Protein AF-A0A1P8FJ78-F1 (afdb_monomer)

Secondary structure (DSSP, 8-state):
---------------------------PPP---GGGSPPPSEE-------TTSPPEETTT--TTSGGGTT-EEEEEEEETTS-EEEEEEEEHHHHHHHHTT-HHHHHTTTTPPEEEEEEE--HHHHHHHHHHHHHHH--SS------S---EEPPPP-

Radius of gyration: 29.9 Å; Cα contacts (8 Å, |Δi|>4): 215; chains: 1; bounding box: 67×58×86 Å

Solvent-accessible surface area (backbone atoms only — not comparable to full-atom values): 10097 Å² total; per-residue (Å²): 135,85,81,86,84,90,81,87,77,92,80,87,77,83,89,79,84,85,86,82,89,74,88,75,78,78,76,69,74,80,81,72,64,82,80,76,63,79,78,68,64,61,51,88,65,68,62,51,56,46,96,87,61,43,62,41,48,59,88,70,60,66,58,85,42,75,84,39,68,90,36,33,20,43,37,40,32,28,34,85,84,75,45,41,38,34,66,49,71,43,52,47,34,65,55,58,56,54,50,74,75,32,63,74,65,48,63,75,36,80,88,48,66,41,30,30,37,38,26,78,44,60,77,93,51,45,64,22,35,49,40,34,48,44,72,73,58,55,35,76,40,81,78,77,82,69,88,77,70,55,19,44,58,66,75,76,77,130

pLDDT: mean 82.38, std 21.27, range [33.19, 98.44]

Mean predicted aligned error: 11.68 Å

Sequence (158 aa):
MSKHPTTSNRLGLMLKLAVEEKTREQSQPPVFGFEDLPLPTEVAVEWAMKDDGTWFNLDEVDFAHGYFIGLSGIYMIWNSAGRCVRIGQGAIAERLGAHRSDAEIRGTSLFKPLFATWAPLPKALRDGVEQYLETRFKPITGARGLEGDAIVVNDPRI

Foldseek 3Di:
DDDDDDDYDDDDDDDDDDDDDDDDPPPDPPPPPPVPDDDAQADEWDKDADPVLHFAFLVPDPLVDPVLVVFWFKKWKAEPVRATADIDTTSVSVVSVVLVPDPSSVVVHVPGTMGMMTTRDDPVQRLLQSLQCCVVRVHNDDSPPGDDHHRHYDDSDD

Structure (mmCIF, N/CA/C/O backbone):
data_AF-A0A1P8FJ78-F1
#
_entry.id   AF-A0A1P8FJ78-F1
#
loop_
_atom_site.group_PDB
_atom_site.id
_atom_site.type_symbol
_atom_site.label_atom_id
_atom_site.label_alt_id
_atom_site.label_comp_id
_atom_site.label_asym_id
_atom_site.label_entity_id
_atom_site.label_seq_id
_atom_site.pdbx_PDB_ins_code
_atom_site.Cartn_x
_atom_site.Cartn_y
_atom_site.Cartn_z
_atom_site.occupancy
_atom_site.B_iso_or_equiv
_atom_site.auth_seq_id
_atom_site.auth_comp_id
_atom_site.auth_asym_id
_atom_site.auth_atom_id
_atom_site.pdbx_PDB_model_num
ATOM 1 N N . MET A 1 1 ? -6.798 -45.055 67.817 1.00 40.47 1 MET A N 1
ATOM 2 C CA . MET A 1 1 ? -7.272 -43.809 68.457 1.00 40.47 1 MET A CA 1
ATOM 3 C C . MET A 1 1 ? -8.597 -43.408 67.826 1.00 40.47 1 MET A C 1
ATOM 5 O O . MET A 1 1 ? -8.679 -43.361 66.613 1.00 40.47 1 MET A O 1
ATOM 9 N N . SER A 1 2 ? -9.596 -43.197 68.685 1.00 39.94 2 SER A N 1
ATOM 10 C CA . SER A 1 2 ? -10.855 -42.450 68.530 1.00 39.94 2 SER A CA 1
ATOM 11 C C . SER A 1 2 ? -11.761 -42.564 67.284 1.00 39.94 2 SER A C 1
ATOM 13 O O . SER A 1 2 ? -11.504 -41.949 66.261 1.00 39.94 2 SER A O 1
ATOM 15 N N . LYS A 1 3 ? -12.936 -43.166 67.554 1.00 42.59 3 LYS A N 1
ATOM 16 C CA . LYS A 1 3 ? -14.310 -42.606 67.445 1.00 42.59 3 LYS A CA 1
ATOM 17 C C . LYS A 1 3 ? -14.974 -42.441 66.052 1.00 42.59 3 LYS A C 1
ATOM 19 O O . LYS A 1 3 ? -14.785 -41.447 65.368 1.00 42.59 3 LYS A O 1
ATOM 24 N N . HIS A 1 4 ? -15.899 -43.371 65.760 1.00 39.41 4 HIS A N 1
ATOM 25 C CA . HIS A 1 4 ? -17.237 -43.149 65.144 1.00 39.41 4 HIS A CA 1
ATOM 26 C C . HIS A 1 4 ? -18.051 -42.083 65.939 1.00 39.41 4 HIS A C 1
ATOM 28 O O . HIS A 1 4 ? -17.600 -41.804 67.057 1.00 39.41 4 HIS A O 1
ATOM 34 N N . PRO A 1 5 ? -19.244 -41.544 65.536 1.00 49.03 5 PRO A N 1
ATOM 35 C CA . PRO A 1 5 ? -20.320 -42.098 64.671 1.00 49.03 5 PRO A CA 1
ATOM 36 C C . PRO A 1 5 ? -21.039 -41.069 63.730 1.00 49.03 5 PRO A C 1
ATOM 38 O O . PRO A 1 5 ? -20.781 -39.876 63.794 1.00 49.03 5 PRO A O 1
ATOM 41 N N . THR A 1 6 ? -21.757 -41.501 62.680 1.00 43.09 6 THR A N 1
ATOM 42 C CA . THR A 1 6 ? -23.236 -41.685 62.538 1.00 43.09 6 THR A CA 1
ATOM 43 C C . THR A 1 6 ? -24.100 -40.410 62.563 1.00 43.09 6 THR A C 1
ATOM 45 O O . THR A 1 6 ? -24.031 -39.615 63.495 1.00 43.09 6 THR A O 1
ATOM 48 N N . THR A 1 7 ? -25.052 -40.355 61.617 1.00 44.91 7 THR A N 1
ATOM 49 C CA . THR A 1 7 ? -26.523 -40.185 61.790 1.00 44.91 7 THR A CA 1
ATOM 50 C C . THR A 1 7 ? -27.151 -39.058 60.958 1.00 44.91 7 THR A C 1
ATOM 52 O O . THR A 1 7 ? -26.746 -37.912 61.070 1.00 44.91 7 THR A O 1
ATOM 55 N N . SER A 1 8 ? -28.266 -39.419 60.300 1.00 42.84 8 SER A N 1
ATOM 56 C CA . SER A 1 8 ? -29.506 -38.628 60.162 1.00 42.84 8 SER A CA 1
ATOM 57 C C . SER A 1 8 ? -29.486 -37.376 59.272 1.00 42.84 8 SER A C 1
ATOM 59 O O . SER A 1 8 ? -28.531 -36.630 59.245 1.00 42.84 8 SER A O 1
ATOM 61 N N . ASN A 1 9 ? -30.546 -37.009 58.556 1.00 42.28 9 ASN A N 1
ATOM 62 C CA . ASN A 1 9 ? -31.913 -37.505 58.553 1.00 42.28 9 ASN A CA 1
ATOM 63 C C . ASN A 1 9 ? -32.593 -37.109 57.233 1.00 42.28 9 ASN A C 1
ATOM 65 O O . ASN A 1 9 ? -32.368 -36.027 56.698 1.00 42.28 9 ASN A O 1
ATOM 69 N N . ARG A 1 10 ? -33.491 -37.982 56.778 1.00 41.03 10 ARG A N 1
ATOM 70 C CA . ARG A 1 10 ? -34.674 -37.653 55.971 1.00 41.03 10 ARG A CA 1
ATOM 71 C C . ARG A 1 10 ? -35.478 -36.562 56.682 1.00 41.03 10 ARG A C 1
ATOM 73 O O . ARG A 1 10 ? -35.697 -36.727 57.873 1.00 41.03 10 ARG A O 1
ATOM 80 N N . LEU A 1 11 ? -36.003 -35.572 55.959 1.00 34.72 11 LEU A N 1
ATOM 81 C CA . LEU A 1 11 ? -37.308 -34.913 56.192 1.00 34.72 11 LEU A CA 1
ATOM 82 C C . LEU A 1 11 ? -37.412 -33.719 55.235 1.00 34.72 11 LEU A C 1
ATOM 84 O O . LEU A 1 11 ? -36.754 -32.708 55.421 1.00 34.72 11 LEU A O 1
ATOM 88 N N . GLY A 1 12 ? -38.090 -33.884 54.105 1.00 34.72 12 GLY A N 1
ATOM 89 C CA . GLY A 1 12 ? -39.430 -33.313 53.925 1.00 34.72 12 GLY A CA 1
ATOM 90 C C . GLY A 1 12 ? -39.313 -32.295 52.784 1.00 34.72 12 GLY A C 1
ATOM 91 O O . GLY A 1 12 ? -38.391 -31.504 52.773 1.00 34.72 12 GLY A O 1
ATOM 92 N N . LEU A 1 13 ?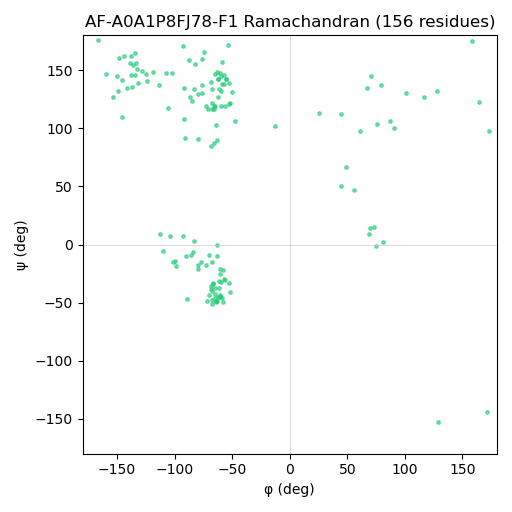 -40.094 -32.302 51.718 1.00 38.19 13 LEU A N 1
ATOM 93 C CA . LEU A 1 13 ? -41.493 -32.631 51.598 1.00 38.19 13 LEU A CA 1
ATOM 94 C C . LEU A 1 13 ? -41.710 -33.106 50.157 1.00 38.19 13 LEU A C 1
ATOM 96 O O . LEU A 1 13 ? -41.356 -32.424 49.197 1.00 38.19 13 LEU A O 1
ATOM 100 N N . MET A 1 14 ? -42.306 -34.282 50.013 1.00 35.12 14 MET A N 1
ATOM 101 C CA . MET A 1 14 ? -43.103 -34.569 48.835 1.00 35.12 14 MET A CA 1
ATOM 102 C C . MET A 1 14 ? -44.255 -33.555 48.722 1.00 35.12 14 MET A C 1
ATOM 104 O O . MET A 1 14 ? -44.797 -33.113 49.733 1.00 35.12 14 MET A O 1
ATOM 108 N N . LEU A 1 15 ? -44.732 -33.420 47.482 1.00 33.19 15 LEU A N 1
ATOM 109 C CA . LEU A 1 15 ? -46.142 -33.255 47.117 1.00 33.19 15 LEU A CA 1
ATOM 110 C C . LEU A 1 15 ? -46.708 -31.819 47.100 1.00 33.19 15 LEU A C 1
ATOM 112 O O . LEU A 1 15 ? -47.112 -31.289 48.129 1.00 33.19 15 LEU A O 1
ATOM 116 N N . LYS A 1 16 ? -46.923 -31.275 45.892 1.00 37.09 16 LYS A N 1
ATOM 117 C CA . LYS A 1 16 ? -48.234 -31.221 45.187 1.00 37.09 16 LYS A CA 1
ATOM 118 C C . LYS A 1 16 ? -48.172 -30.198 44.035 1.00 37.09 16 LYS A C 1
ATOM 120 O O . LYS A 1 16 ? -47.707 -29.088 44.228 1.00 37.09 16 LYS A O 1
ATOM 125 N N . LEU A 1 17 ? -48.447 -30.661 42.809 1.00 35.16 17 LEU A N 1
ATOM 126 C CA . LEU A 1 17 ? -49.593 -30.249 41.968 1.00 35.16 17 LEU A CA 1
ATOM 127 C C . LEU A 1 17 ? -49.572 -28.746 41.637 1.00 35.16 17 LEU A C 1
ATOM 129 O O . LEU A 1 17 ? -49.831 -27.924 42.498 1.00 35.16 17 LEU A O 1
ATOM 133 N N . ALA A 1 18 ? -49.078 -28.375 40.458 1.00 41.66 18 ALA A N 1
ATOM 134 C CA . ALA A 1 18 ? -49.849 -28.240 39.216 1.00 41.66 18 ALA A CA 1
ATOM 135 C C . ALA A 1 18 ? -50.637 -26.921 39.147 1.00 41.66 18 ALA A C 1
ATOM 137 O O . ALA A 1 18 ? -51.333 -26.571 40.090 1.00 41.66 18 ALA A O 1
ATOM 138 N N . VAL A 1 19 ? -50.583 -26.329 37.948 1.00 39.25 19 VAL A N 1
ATOM 139 C CA . VAL A 1 19 ? -51.476 -25.307 37.378 1.00 39.25 19 VAL A CA 1
ATOM 140 C C . VAL A 1 19 ? -50.969 -23.849 37.403 1.00 39.25 19 VAL A C 1
ATOM 142 O O . VAL A 1 19 ? -50.534 -23.323 38.419 1.00 39.25 19 VAL A O 1
ATOM 145 N N . GLU A 1 20 ? -51.087 -23.259 36.205 1.00 39.28 20 GLU A N 1
ATOM 146 C CA . GLU A 1 20 ? -51.193 -21.838 35.831 1.00 39.28 20 GLU A CA 1
ATOM 147 C C . GLU A 1 20 ? -49.938 -20.997 35.523 1.00 39.28 20 GLU A C 1
ATOM 149 O O . GLU A 1 20 ? -49.214 -20.495 36.378 1.00 39.28 20 GLU A O 1
ATOM 154 N N . GLU A 1 21 ? -49.740 -20.859 34.204 1.00 50.53 21 GLU A N 1
ATOM 155 C CA . GLU A 1 21 ? -49.455 -19.638 33.443 1.00 50.53 21 GLU A CA 1
ATOM 156 C C . GLU A 1 21 ? -48.792 -18.466 34.174 1.00 50.53 21 GLU A C 1
ATOM 158 O O . GLU A 1 21 ? -49.409 -17.710 34.922 1.00 50.53 21 GLU A O 1
ATOM 163 N N . LYS A 1 22 ? -47.551 -18.180 33.767 1.00 42.56 22 LYS A N 1
ATOM 164 C CA . LYS A 1 22 ? -47.094 -16.796 33.696 1.00 42.56 22 LYS A CA 1
ATOM 165 C C . LYS A 1 22 ? -46.129 -16.620 32.534 1.00 42.56 22 LYS A C 1
ATOM 167 O O . LYS A 1 22 ? -45.018 -17.145 32.544 1.00 42.56 22 LYS A O 1
ATOM 172 N N . THR A 1 23 ? -46.619 -15.903 31.530 1.00 51.03 23 THR A N 1
ATOM 173 C CA . THR A 1 23 ? -45.902 -15.162 30.493 1.00 51.03 23 THR A CA 1
ATOM 174 C C . THR A 1 23 ? -44.413 -15.004 30.800 1.00 51.03 23 THR A C 1
ATOM 176 O O . THR A 1 23 ? -44.016 -14.165 31.606 1.00 51.03 23 THR A O 1
ATOM 179 N N . ARG A 1 24 ? -43.574 -15.810 30.146 1.00 45.66 24 ARG A N 1
ATOM 180 C CA . ARG A 1 24 ? -42.180 -15.437 29.916 1.00 45.66 24 ARG A CA 1
ATOM 181 C C . ARG A 1 24 ? -42.148 -14.715 28.583 1.00 45.66 24 ARG A C 1
ATOM 183 O O . ARG A 1 24 ? -41.996 -15.341 27.539 1.00 45.66 24 ARG A O 1
ATOM 190 N N . GLU A 1 25 ? -42.296 -13.396 28.646 1.00 46.50 25 GLU A N 1
ATOM 191 C CA . GLU A 1 25 ? -41.612 -12.523 27.701 1.00 46.50 25 GLU A CA 1
ATOM 192 C C . GLU A 1 25 ? -40.155 -12.981 27.660 1.00 46.50 25 GLU A C 1
ATOM 194 O O . GLU A 1 25 ? -39.390 -12.824 28.613 1.00 46.50 25 GLU A O 1
ATOM 199 N N . GLN A 1 26 ? -39.794 -13.640 26.564 1.00 48.88 26 GLN A N 1
ATOM 200 C CA . GLN A 1 26 ? -38.413 -13.733 26.144 1.00 48.88 26 GLN A CA 1
ATOM 201 C C . GLN A 1 26 ? -38.003 -12.309 25.787 1.00 48.88 26 GLN A C 1
ATOM 203 O O . GLN A 1 26 ? -38.146 -11.874 24.650 1.00 48.88 26 GLN A O 1
ATOM 208 N N . SER A 1 27 ? -37.541 -11.557 26.783 1.00 50.22 27 SER A N 1
ATOM 209 C CA . SER A 1 27 ? -36.798 -10.331 26.553 1.00 50.22 27 SER A CA 1
ATOM 210 C C . SER A 1 27 ? -35.511 -10.731 25.834 1.00 50.22 27 SER A C 1
ATOM 212 O O . SER A 1 27 ? -34.511 -11.074 26.471 1.00 50.22 27 SER A O 1
ATOM 214 N N . GLN A 1 28 ? -35.552 -10.761 24.499 1.00 59.22 28 GLN A N 1
ATOM 215 C CA . GLN A 1 28 ? -34.336 -10.662 23.707 1.00 59.22 28 GLN A CA 1
ATOM 216 C C . GLN A 1 28 ? -33.571 -9.441 24.234 1.00 59.22 28 GLN A C 1
ATOM 218 O O . GLN A 1 28 ? -34.187 -8.387 24.426 1.00 59.22 28 GLN A O 1
ATOM 223 N N . PRO A 1 29 ? -32.262 -9.555 24.516 1.00 52.38 29 PRO A N 1
ATOM 224 C CA . PRO A 1 29 ? -31.471 -8.365 24.774 1.00 52.38 29 PRO A CA 1
ATOM 225 C C . PRO A 1 29 ? -31.638 -7.425 23.570 1.00 52.38 29 PRO A C 1
ATOM 227 O O . PRO A 1 29 ? -31.735 -7.921 22.441 1.00 52.38 29 PRO A O 1
ATOM 230 N N . PRO A 1 30 ? -31.710 -6.099 23.778 1.00 53.28 30 PRO A N 1
ATOM 231 C CA . PRO A 1 30 ? -31.761 -5.162 22.668 1.00 53.28 30 PRO A CA 1
ATOM 232 C C . PRO A 1 30 ? -30.601 -5.479 21.727 1.00 53.28 30 PRO A C 1
ATOM 234 O O . PRO A 1 30 ? -29.438 -5.496 22.137 1.00 53.28 30 PRO A O 1
ATOM 237 N N . VAL A 1 31 ? -30.936 -5.782 20.475 1.00 59.31 31 VAL A N 1
ATOM 238 C CA . VAL A 1 31 ? -29.965 -5.850 19.389 1.00 59.31 31 VAL A CA 1
ATOM 239 C C . VAL A 1 31 ? -29.521 -4.408 19.172 1.00 59.31 31 VAL A C 1
ATOM 241 O O . VAL A 1 31 ? -30.108 -3.681 18.380 1.00 59.31 31 VAL A O 1
ATOM 244 N N . PHE A 1 32 ? -28.546 -3.953 19.957 1.00 54.34 32 PHE A N 1
ATOM 245 C CA . PHE A 1 32 ? -27.817 -2.738 19.639 1.00 54.34 32 PHE A CA 1
ATOM 246 C C . PHE A 1 32 ? -27.080 -3.034 18.338 1.00 54.34 32 PHE A C 1
ATOM 248 O O . PHE A 1 32 ? -26.115 -3.802 18.322 1.00 54.34 32 PHE A O 1
ATOM 255 N N . GLY A 1 33 ? -27.605 -2.508 17.232 1.00 56.75 33 GLY A N 1
ATOM 256 C CA . GLY A 1 33 ? -26.924 -2.564 15.952 1.00 56.75 33 GLY A CA 1
ATOM 257 C C . GLY A 1 33 ? -25.553 -1.927 16.126 1.00 56.75 33 GLY A C 1
ATOM 258 O O . GLY A 1 33 ? -25.446 -0.755 16.472 1.00 56.75 33 GLY A O 1
ATOM 259 N N . PHE A 1 34 ? -24.491 -2.694 15.890 1.00 55.16 34 PHE A N 1
ATOM 260 C CA . PHE A 1 34 ? -23.126 -2.160 15.817 1.00 55.16 34 PHE A CA 1
ATOM 261 C C . PHE A 1 34 ? -22.946 -1.167 14.646 1.00 55.16 34 PHE A C 1
ATOM 263 O O . PHE A 1 34 ? -21.857 -0.631 14.469 1.00 55.16 34 PHE A O 1
ATOM 270 N N . GLU A 1 35 ? -23.998 -0.922 13.856 1.00 58.69 35 GLU A N 1
ATOM 271 C CA . GLU A 1 35 ? -24.028 -0.017 12.705 1.00 58.69 35 GLU A CA 1
ATOM 272 C C . GLU A 1 35 ? -24.105 1.475 13.073 1.00 58.69 35 GLU A C 1
ATOM 274 O O . GLU A 1 35 ? -23.769 2.296 12.229 1.00 58.69 35 GLU A O 1
ATOM 279 N N . ASP A 1 36 ? -24.443 1.835 14.318 1.00 68.31 36 ASP A N 1
ATOM 280 C CA . ASP A 1 36 ? -24.607 3.244 14.731 1.00 68.31 36 ASP A CA 1
ATOM 281 C C . ASP A 1 36 ? -23.441 3.807 15.566 1.00 68.31 36 ASP A C 1
ATOM 283 O O . ASP A 1 36 ? -23.521 4.921 16.092 1.00 68.31 36 ASP A O 1
ATOM 287 N N . LEU A 1 37 ? -22.341 3.062 15.730 1.00 78.69 37 LEU A N 1
ATOM 288 C CA . LEU A 1 37 ? -21.169 3.610 16.413 1.00 78.69 37 LEU A CA 1
ATOM 289 C C . LEU A 1 37 ? -20.415 4.560 15.472 1.00 78.69 37 LEU A C 1
ATOM 291 O O . LEU A 1 37 ? -20.101 4.167 14.345 1.00 78.69 37 LEU A O 1
ATOM 295 N N . PRO A 1 38 ? -20.077 5.786 15.917 1.00 84.88 38 PRO A N 1
ATOM 296 C CA . PRO A 1 38 ? -19.256 6.678 15.115 1.00 84.88 38 PRO A CA 1
ATOM 297 C C . PRO A 1 38 ? -17.917 6.002 14.816 1.00 84.88 38 PRO A C 1
ATOM 299 O O . PRO A 1 38 ? -17.318 5.363 15.689 1.00 84.88 38 PRO A O 1
ATOM 302 N N . LEU A 1 39 ? -17.448 6.144 13.576 1.00 87.56 39 LEU A N 1
ATOM 303 C CA . LEU A 1 39 ? -16.128 5.655 13.199 1.00 87.56 39 LEU A CA 1
ATOM 304 C C . LEU A 1 39 ? -15.050 6.358 14.041 1.00 87.56 39 LEU A C 1
ATOM 306 O O . LEU A 1 39 ? -15.211 7.524 14.415 1.00 87.56 39 LEU A O 1
ATOM 310 N N . PRO A 1 40 ? -13.944 5.666 14.356 1.00 92.25 40 PRO A N 1
ATOM 311 C CA . PRO A 1 40 ? -12.834 6.296 15.049 1.00 92.25 40 PRO A CA 1
ATOM 312 C C . PRO A 1 40 ? -12.206 7.375 14.163 1.00 92.25 40 PRO A C 1
ATOM 314 O O . PRO A 1 40 ? -12.106 7.212 12.952 1.00 92.25 40 PRO A O 1
ATOM 317 N N . THR A 1 41 ? -11.714 8.449 14.775 1.00 94.25 41 THR A N 1
ATOM 318 C CA . THR A 1 41 ? -10.964 9.500 14.067 1.00 94.25 41 THR A CA 1
ATOM 319 C C . THR A 1 41 ? -9.504 9.115 13.814 1.00 94.25 41 THR A C 1
ATOM 321 O O . THR A 1 41 ? -8.841 9.730 12.984 1.00 94.25 41 THR A O 1
ATOM 324 N N . GLU A 1 42 ? -8.989 8.112 14.531 1.00 96.06 42 GLU A N 1
ATOM 325 C CA . GLU A 1 42 ? -7.622 7.605 14.410 1.00 96.06 42 GLU A CA 1
ATOM 326 C C . GLU A 1 42 ? -7.579 6.089 14.647 1.00 96.06 42 GLU A C 1
ATOM 328 O O . GLU A 1 42 ? -8.276 5.565 15.519 1.00 96.06 42 GLU A O 1
ATOM 333 N N . VAL A 1 43 ? -6.744 5.380 13.888 1.00 96.56 43 VAL A N 1
ATOM 334 C CA . VAL A 1 43 ? -6.480 3.951 14.069 1.00 96.56 43 VAL A CA 1
ATOM 335 C C . VAL A 1 43 ? -5.005 3.635 13.824 1.00 96.56 43 VAL A C 1
ATOM 337 O O . VAL A 1 43 ? -4.408 4.070 12.844 1.00 96.56 43 VAL A O 1
ATOM 340 N N . ALA A 1 44 ? -4.406 2.841 14.711 1.00 96.56 44 ALA A N 1
ATOM 341 C CA . ALA A 1 44 ? -3.067 2.309 14.494 1.00 96.56 44 ALA A CA 1
ATOM 342 C C . ALA A 1 44 ? -3.136 1.046 13.624 1.00 96.56 44 ALA A C 1
ATOM 344 O O . ALA A 1 44 ? -3.942 0.150 13.882 1.00 96.56 44 ALA A O 1
ATOM 345 N N . VAL A 1 45 ? -2.271 0.964 12.617 1.00 96.50 45 VAL A N 1
ATOM 346 C CA . VAL A 1 45 ? -2.164 -0.176 11.705 1.00 96.50 45 VAL A CA 1
ATOM 347 C C . VAL A 1 45 ? -0.741 -0.723 11.673 1.00 96.50 45 VAL A C 1
ATOM 349 O O . VAL A 1 45 ? 0.247 0.010 11.790 1.00 96.50 45 VAL A O 1
ATOM 352 N N . GLU A 1 46 ? -0.641 -2.035 11.489 1.00 95.88 46 GLU A N 1
ATOM 353 C CA . GLU A 1 46 ? 0.628 -2.727 11.301 1.00 95.88 46 GLU A CA 1
ATOM 354 C C . GLU A 1 46 ? 0.946 -2.820 9.806 1.00 95.88 46 GLU A C 1
ATOM 356 O O . GLU A 1 46 ? 0.299 -3.553 9.055 1.00 95.88 46 GLU A O 1
ATOM 361 N N . TRP A 1 47 ? 1.931 -2.036 9.371 1.00 97.56 47 TRP A N 1
ATOM 362 C CA . TRP A 1 47 ? 2.389 -2.018 7.986 1.00 97.56 47 TRP A CA 1
ATOM 363 C C . TRP A 1 47 ? 3.315 -3.197 7.698 1.00 97.56 47 TRP A C 1
ATOM 365 O O . TRP A 1 47 ? 4.307 -3.405 8.395 1.00 97.56 47 TRP A O 1
ATOM 375 N N . ALA A 1 48 ? 3.026 -3.927 6.624 1.00 96.50 48 ALA A N 1
ATOM 376 C CA . ALA A 1 48 ? 3.874 -4.989 6.115 1.00 96.50 48 ALA A CA 1
ATOM 377 C C . ALA A 1 48 ? 5.210 -4.414 5.628 1.00 96.50 48 ALA A C 1
ATOM 379 O O . ALA A 1 48 ? 5.260 -3.596 4.701 1.00 96.50 48 ALA A O 1
ATOM 380 N N . MET A 1 49 ? 6.289 -4.874 6.249 1.00 93.69 49 MET A N 1
ATOM 381 C CA . MET A 1 49 ? 7.673 -4.523 5.941 1.00 93.69 49 MET A CA 1
ATOM 382 C C . MET A 1 49 ? 8.530 -5.789 5.984 1.00 93.69 49 MET A C 1
ATOM 384 O O . MET A 1 49 ? 8.118 -6.810 6.539 1.00 93.69 49 MET A O 1
ATOM 388 N N . LYS A 1 50 ? 9.715 -5.726 5.383 1.00 92.00 50 LYS A N 1
ATOM 389 C CA . LYS A 1 50 ? 10.750 -6.745 5.557 1.00 92.00 50 LYS A CA 1
ATOM 390 C C . LYS A 1 50 ? 11.404 -6.609 6.935 1.00 92.00 50 LYS A C 1
ATOM 392 O O . LYS A 1 50 ? 11.299 -5.568 7.583 1.00 92.00 50 LYS A O 1
ATOM 397 N N . ASP A 1 51 ? 12.148 -7.635 7.338 1.00 91.44 51 ASP A N 1
ATOM 398 C CA . ASP A 1 51 ? 12.876 -7.661 8.616 1.00 91.44 51 ASP A CA 1
ATOM 399 C C . ASP A 1 51 ? 13.920 -6.535 8.744 1.00 91.44 51 ASP A C 1
ATOM 401 O O . ASP A 1 51 ? 14.247 -6.109 9.849 1.00 91.44 51 ASP A O 1
ATOM 405 N N . ASP A 1 52 ? 14.426 -6.025 7.617 1.00 90.81 52 ASP A N 1
ATOM 406 C CA . ASP A 1 52 ? 15.357 -4.891 7.558 1.00 90.81 52 ASP A CA 1
ATOM 407 C C . ASP A 1 52 ? 14.662 -3.515 7.605 1.00 90.81 52 ASP A C 1
ATOM 409 O O . ASP A 1 52 ? 15.324 -2.483 7.501 1.00 90.81 52 ASP A O 1
ATOM 413 N N . GLY A 1 53 ? 13.334 -3.487 7.759 1.00 89.12 53 GLY A N 1
ATOM 414 C CA . GLY A 1 53 ? 12.525 -2.270 7.782 1.00 89.12 53 GLY A CA 1
ATOM 415 C C . GLY A 1 53 ? 12.199 -1.696 6.402 1.00 89.12 53 GLY A C 1
ATOM 416 O O . GLY A 1 53 ? 11.540 -0.663 6.323 1.00 89.12 53 GLY A O 1
ATOM 417 N N . THR A 1 54 ? 12.617 -2.341 5.309 1.00 92.00 54 THR A N 1
ATOM 418 C CA . THR A 1 54 ? 12.324 -1.865 3.951 1.00 92.00 54 THR A CA 1
ATOM 419 C C . THR A 1 54 ? 10.984 -2.381 3.423 1.00 92.00 54 THR A C 1
ATOM 421 O O . THR A 1 54 ? 10.429 -3.384 3.880 1.00 92.00 54 THR A O 1
ATOM 424 N N . TRP A 1 55 ? 10.438 -1.686 2.424 1.00 95.44 55 TRP A N 1
ATOM 425 C CA . TRP A 1 55 ? 9.230 -2.116 1.719 1.00 95.44 55 TRP A CA 1
ATOM 426 C C . TRP A 1 55 ? 9.517 -3.257 0.734 1.00 95.44 55 TRP A C 1
ATOM 428 O O . TRP A 1 55 ? 10.643 -3.468 0.273 1.00 95.44 55 TRP A O 1
ATOM 438 N N . PHE A 1 56 ? 8.477 -4.000 0.362 1.00 96.50 56 PHE A N 1
ATOM 439 C CA . PHE A 1 56 ? 8.615 -5.120 -0.563 1.00 96.50 56 PHE A CA 1
ATOM 440 C C . PHE A 1 56 ? 8.769 -4.634 -2.002 1.00 96.50 56 PHE A C 1
ATOM 442 O O . PHE A 1 56 ? 8.026 -3.759 -2.431 1.00 96.50 56 PHE A O 1
ATOM 449 N N . ASN A 1 57 ? 9.683 -5.223 -2.778 1.00 97.00 57 ASN A N 1
ATOM 450 C CA . ASN A 1 57 ? 9.721 -4.986 -4.220 1.00 97.00 57 ASN A CA 1
ATOM 451 C C . ASN A 1 57 ? 8.446 -5.576 -4.840 1.00 97.00 57 ASN A C 1
ATOM 453 O O . ASN A 1 57 ? 8.211 -6.781 -4.740 1.00 97.00 57 ASN A O 1
ATOM 457 N N . LEU A 1 58 ? 7.631 -4.732 -5.476 1.00 97.06 58 LEU A N 1
ATOM 458 C CA . LEU A 1 58 ? 6.330 -5.103 -6.030 1.00 97.06 58 LEU A CA 1
ATOM 459 C C . LEU A 1 58 ? 6.435 -6.265 -7.027 1.00 97.06 58 LEU A C 1
ATOM 461 O O . LEU A 1 58 ? 5.504 -7.063 -7.121 1.00 97.06 58 LEU A O 1
ATOM 465 N N . ASP A 1 59 ? 7.559 -6.388 -7.733 1.00 96.00 59 ASP A N 1
ATOM 466 C CA . ASP A 1 59 ? 7.797 -7.430 -8.737 1.00 96.00 59 ASP A CA 1
ATOM 467 C C . ASP A 1 59 ? 8.198 -8.780 -8.142 1.00 96.00 59 ASP A C 1
ATOM 469 O O . ASP A 1 59 ? 7.995 -9.815 -8.772 1.00 96.00 59 ASP A O 1
ATOM 473 N N . GLU A 1 60 ? 8.705 -8.783 -6.911 1.00 96.88 60 GLU A N 1
ATOM 474 C CA . GLU A 1 60 ? 9.253 -9.976 -6.258 1.00 96.88 60 GLU A CA 1
ATOM 475 C C . GLU A 1 60 ? 8.262 -10.649 -5.300 1.00 96.88 60 GLU A C 1
ATOM 477 O O . GLU A 1 60 ? 8.440 -11.815 -4.961 1.00 96.88 60 GLU A O 1
ATOM 482 N N . VAL A 1 61 ? 7.214 -9.946 -4.850 1.00 96.50 61 VAL A N 1
ATOM 483 C CA . VAL A 1 61 ? 6.241 -10.512 -3.898 1.00 96.50 61 VAL A CA 1
ATOM 484 C C . VAL A 1 61 ? 5.509 -11.717 -4.498 1.00 96.50 61 VAL A C 1
ATOM 486 O O . VAL A 1 61 ? 4.873 -11.619 -5.545 1.00 96.50 61 VAL A O 1
ATOM 489 N N . ASP A 1 62 ? 5.503 -12.859 -3.823 1.00 96.94 62 ASP A N 1
ATOM 490 C CA . ASP A 1 62 ? 4.646 -13.969 -4.238 1.00 96.94 62 ASP A CA 1
ATOM 491 C C . ASP A 1 62 ? 3.197 -13.746 -3.769 1.00 96.94 62 ASP A C 1
ATOM 493 O O . ASP A 1 62 ? 2.806 -14.141 -2.671 1.00 96.94 62 ASP A O 1
ATOM 497 N N . PHE A 1 63 ? 2.383 -13.104 -4.611 1.00 95.88 63 PHE A N 1
ATOM 498 C CA . PHE A 1 63 ? 0.960 -12.875 -4.331 1.00 95.88 63 PHE A CA 1
ATOM 499 C C . PHE A 1 63 ? 0.104 -14.153 -4.371 1.00 95.88 63 PHE A C 1
ATOM 501 O O . PHE A 1 63 ? -1.059 -14.100 -3.974 1.00 95.88 63 PHE A O 1
ATOM 508 N N . ALA A 1 64 ? 0.651 -15.292 -4.817 1.00 96.38 64 ALA A N 1
ATOM 509 C CA . ALA A 1 64 ? -0.020 -16.589 -4.736 1.00 96.38 64 ALA A CA 1
ATOM 510 C C . ALA A 1 64 ? 0.213 -17.291 -3.385 1.00 96.38 64 ALA A C 1
ATOM 512 O O . ALA A 1 64 ? -0.438 -18.298 -3.094 1.00 96.38 64 ALA A O 1
ATOM 513 N N . HIS A 1 65 ? 1.108 -16.765 -2.542 1.00 96.75 65 HIS A N 1
ATOM 514 C CA . HIS A 1 65 ? 1.395 -17.325 -1.228 1.00 96.75 65 HIS A CA 1
ATOM 515 C C . HIS A 1 65 ? 0.159 -17.299 -0.311 1.00 96.75 65 HIS A C 1
ATOM 517 O O . HIS A 1 65 ? -0.593 -16.321 -0.267 1.00 96.75 65 HIS A O 1
ATOM 523 N N . GLY A 1 66 ? -0.016 -18.348 0.503 1.00 96.94 66 GLY A N 1
ATOM 524 C CA . GLY A 1 66 ? -1.198 -18.539 1.358 1.00 96.94 66 GLY A CA 1
ATOM 525 C C . GLY A 1 66 ? -1.471 -17.408 2.361 1.00 96.94 66 GLY A C 1
ATOM 526 O O . GLY A 1 66 ? -2.615 -17.210 2.758 1.00 96.94 66 GLY A O 1
ATOM 527 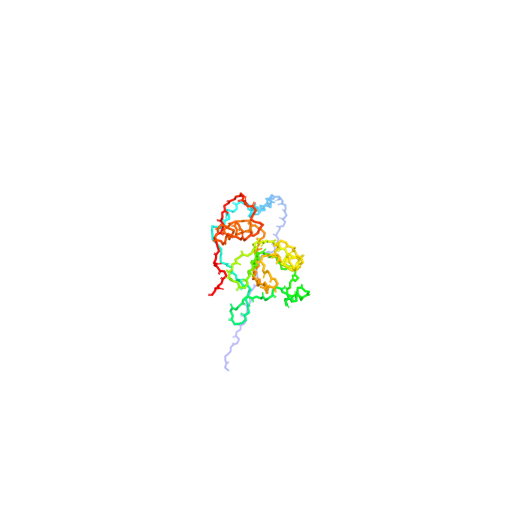N N . TYR A 1 67 ? -0.449 -16.619 2.709 1.00 96.38 67 TYR A N 1
ATOM 528 C CA . TYR A 1 67 ? -0.572 -15.400 3.524 1.00 96.38 67 TYR A CA 1
ATOM 529 C C . TYR A 1 67 ? -1.616 -14.410 2.978 1.00 96.38 67 TYR A C 1
ATOM 531 O O . TYR A 1 67 ? -2.288 -13.730 3.750 1.00 96.38 67 TYR A O 1
ATOM 539 N N . PHE A 1 68 ? -1.779 -14.333 1.655 1.00 97.69 68 PHE A N 1
ATOM 540 C CA . PHE A 1 68 ? -2.694 -13.377 1.036 1.00 97.69 68 PHE A CA 1
ATOM 541 C C . PHE A 1 68 ? -4.151 -13.857 0.971 1.00 97.69 68 PHE A C 1
ATOM 543 O O . PHE A 1 68 ? -5.031 -13.080 0.591 1.00 97.69 68 PHE A O 1
ATOM 550 N N . ILE A 1 69 ? -4.443 -15.108 1.340 1.00 97.44 69 ILE A N 1
ATOM 551 C CA . ILE A 1 69 ? -5.801 -15.657 1.270 1.00 97.44 69 ILE A CA 1
ATOM 552 C C . ILE A 1 69 ? -6.706 -14.910 2.256 1.00 97.44 69 ILE A C 1
ATOM 554 O O . ILE A 1 69 ? -6.504 -14.945 3.466 1.00 97.44 69 ILE A O 1
ATOM 558 N N . GLY A 1 70 ? -7.718 -14.216 1.725 1.00 96.38 70 GLY A N 1
ATOM 559 C CA . GLY A 1 70 ? -8.652 -13.404 2.514 1.00 96.38 70 GLY A CA 1
ATOM 560 C C . GLY A 1 70 ? -8.076 -12.074 3.017 1.00 96.38 70 GLY A C 1
ATOM 561 O O . GLY A 1 70 ? -8.805 -11.289 3.630 1.00 96.38 70 GLY A O 1
ATOM 562 N N . LEU A 1 71 ? -6.802 -11.778 2.733 1.00 98.19 71 LEU A N 1
ATOM 563 C CA . LEU A 1 71 ? -6.164 -10.548 3.177 1.00 98.19 71 LEU A CA 1
ATOM 564 C C . LEU A 1 71 ? -6.728 -9.348 2.413 1.00 98.19 71 LEU A C 1
ATOM 566 O O . LEU A 1 71 ? -6.572 -9.210 1.195 1.00 98.19 71 LEU A O 1
ATOM 570 N N . SER A 1 72 ? -7.365 -8.444 3.152 1.00 98.38 72 SER A N 1
ATOM 571 C CA . SER A 1 72 ? -7.903 -7.204 2.608 1.00 98.38 72 SER A CA 1
ATOM 572 C C . SER A 1 72 ? -7.628 -6.019 3.525 1.00 98.38 72 SER A C 1
ATOM 574 O O . SER A 1 72 ? -7.618 -6.145 4.750 1.00 98.38 72 SER A O 1
ATOM 576 N N . GLY A 1 73 ? -7.401 -4.856 2.927 1.00 98.31 73 GLY A N 1
ATOM 577 C CA . GLY A 1 73 ? -7.011 -3.667 3.671 1.00 98.31 73 GLY A CA 1
ATOM 578 C C . GLY A 1 73 ? -6.603 -2.519 2.766 1.00 98.31 73 GLY A C 1
ATOM 579 O O . GLY A 1 73 ? -7.190 -2.351 1.696 1.00 98.31 73 GLY A O 1
ATOM 580 N N . ILE A 1 74 ? -5.613 -1.753 3.214 1.00 98.19 74 ILE A N 1
ATOM 581 C CA . ILE A 1 74 ? -5.027 -0.609 2.510 1.00 98.19 74 ILE A CA 1
ATOM 582 C C . ILE A 1 74 ? -3.627 -0.979 2.005 1.00 98.19 74 ILE A C 1
ATOM 584 O O . ILE A 1 74 ? -2.923 -1.769 2.634 1.00 98.19 74 ILE A O 1
ATOM 588 N N . TYR A 1 75 ? -3.212 -0.422 0.874 1.00 98.31 75 TYR A N 1
ATOM 589 C CA . TYR A 1 75 ? -1.868 -0.563 0.328 1.00 98.31 75 TYR A CA 1
ATOM 590 C C . TYR A 1 75 ? -1.352 0.759 -0.229 1.00 98.31 75 TYR A C 1
ATOM 592 O O . 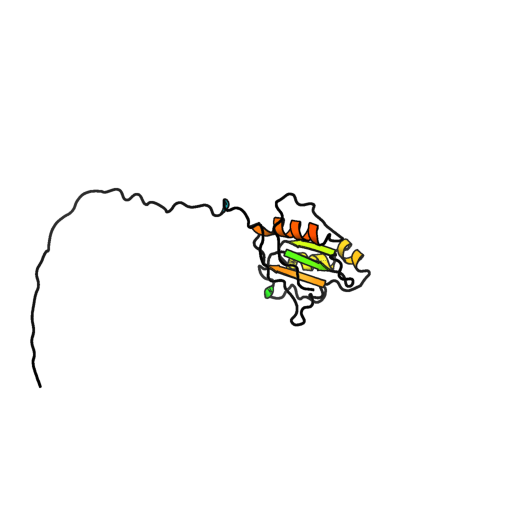TYR A 1 75 ? -2.113 1.641 -0.631 1.00 98.31 75 TYR A O 1
ATOM 600 N N . MET A 1 76 ? -0.029 0.860 -0.289 1.00 98.12 76 MET A N 1
ATOM 601 C CA . MET A 1 76 ? 0.691 1.977 -0.882 1.00 98.12 76 MET A CA 1
ATOM 602 C C . MET A 1 76 ? 1.776 1.442 -1.810 1.00 98.12 76 MET A C 1
ATOM 604 O O . MET A 1 76 ? 2.456 0.470 -1.478 1.00 98.12 76 MET A O 1
ATOM 608 N N . ILE A 1 77 ? 1.937 2.086 -2.963 1.00 97.69 77 ILE A N 1
ATOM 609 C CA . ILE A 1 77 ? 3.001 1.821 -3.933 1.00 97.69 77 ILE A CA 1
ATOM 610 C C . ILE A 1 77 ? 3.905 3.044 -3.994 1.00 97.69 77 ILE A C 1
ATOM 612 O O . ILE A 1 77 ? 3.431 4.178 -4.058 1.00 97.69 77 ILE A O 1
ATOM 616 N N . TRP A 1 78 ? 5.206 2.803 -4.027 1.00 96.62 78 TRP A N 1
ATOM 617 C CA . TRP A 1 78 ? 6.257 3.803 -4.017 1.00 96.62 78 TRP A CA 1
ATOM 618 C C . TRP A 1 78 ? 7.229 3.558 -5.161 1.00 96.62 78 TRP A C 1
ATOM 620 O O . TRP A 1 78 ? 7.463 2.417 -5.556 1.00 96.62 78 TRP A O 1
ATOM 630 N N . ASN A 1 79 ? 7.830 4.622 -5.680 1.00 95.50 79 ASN A N 1
ATOM 631 C CA . ASN A 1 79 ? 8.956 4.492 -6.598 1.00 95.50 79 ASN A CA 1
ATOM 632 C C . ASN A 1 79 ? 10.293 4.542 -5.846 1.00 95.50 79 ASN A C 1
ATOM 634 O O . ASN A 1 79 ? 10.364 4.899 -4.670 1.00 95.50 79 ASN A O 1
ATOM 638 N N . SER A 1 80 ? 11.382 4.245 -6.552 1.00 92.62 80 SER A N 1
ATOM 639 C CA . SER A 1 80 ? 12.737 4.270 -5.987 1.00 92.62 80 SER A CA 1
ATOM 640 C C . SER A 1 80 ? 13.212 5.654 -5.514 1.00 92.62 80 SER A C 1
ATOM 642 O O . SER A 1 80 ? 14.289 5.757 -4.941 1.00 92.62 80 SER A O 1
ATOM 644 N N . ALA A 1 81 ? 12.476 6.728 -5.816 1.00 92.50 81 ALA A N 1
ATOM 645 C CA . ALA A 1 81 ? 12.769 8.081 -5.344 1.00 92.50 81 ALA A CA 1
ATOM 646 C C . ALA A 1 81 ? 12.034 8.413 -4.030 1.00 92.50 81 ALA A C 1
ATOM 648 O O . ALA A 1 81 ? 12.042 9.567 -3.609 1.00 92.50 81 ALA A O 1
ATOM 649 N N . GLY A 1 82 ? 11.360 7.433 -3.415 1.00 92.00 82 GLY A N 1
ATOM 650 C CA . GLY A 1 82 ? 10.594 7.621 -2.183 1.00 92.00 82 GLY A CA 1
ATOM 651 C C . GLY A 1 82 ? 9.288 8.391 -2.384 1.00 92.00 82 GLY A C 1
ATOM 652 O O . GLY A 1 82 ? 8.703 8.870 -1.417 1.00 92.00 82 GLY A O 1
ATOM 653 N N . ARG A 1 83 ? 8.808 8.540 -3.628 1.00 94.69 83 ARG A N 1
ATOM 654 C CA . ARG A 1 83 ? 7.521 9.192 -3.902 1.00 94.69 83 ARG A CA 1
ATOM 655 C C . ARG A 1 83 ? 6.404 8.163 -3.939 1.00 94.69 83 ARG A C 1
ATOM 657 O O . ARG A 1 83 ? 6.534 7.129 -4.596 1.00 94.69 83 ARG A O 1
ATOM 664 N N . CYS A 1 84 ? 5.295 8.485 -3.277 1.00 96.44 84 CYS A N 1
ATOM 665 C CA . CYS A 1 84 ? 4.089 7.675 -3.337 1.00 96.44 84 CYS A CA 1
ATOM 666 C C . CYS A 1 84 ? 3.504 7.740 -4.754 1.00 96.44 84 CYS A C 1
ATOM 668 O O . CYS A 1 84 ? 3.211 8.814 -5.280 1.00 96.44 84 CYS A O 1
ATOM 670 N N . VAL A 1 85 ? 3.374 6.583 -5.390 1.00 96.75 85 VAL A N 1
ATOM 671 C CA . VAL A 1 85 ? 2.838 6.426 -6.745 1.00 96.75 85 VAL A CA 1
ATOM 672 C C . VAL A 1 85 ? 1.330 6.240 -6.695 1.00 96.75 85 VAL A C 1
ATOM 674 O O . VAL A 1 85 ? 0.610 6.894 -7.448 1.00 96.75 85 VAL A O 1
ATOM 677 N N . ARG A 1 86 ? 0.857 5.364 -5.805 1.00 96.94 86 ARG A N 1
ATOM 678 C CA . ARG A 1 86 ? -0.547 4.960 -5.702 1.00 96.94 86 ARG A CA 1
ATOM 679 C C . ARG A 1 86 ? -0.877 4.591 -4.261 1.00 96.94 86 ARG A C 1
ATOM 681 O O . ARG A 1 86 ? -0.061 3.982 -3.574 1.00 96.94 86 ARG A O 1
ATOM 688 N N . ILE A 1 87 ? -2.096 4.904 -3.849 1.00 97.50 87 ILE A N 1
ATOM 689 C CA . ILE A 1 87 ? -2.704 4.448 -2.598 1.00 97.50 87 ILE A CA 1
ATOM 690 C C . ILE A 1 87 ? -3.999 3.755 -2.989 1.00 97.50 87 ILE A C 1
ATOM 692 O O . ILE A 1 87 ? -4.662 4.180 -3.929 1.00 97.50 87 ILE A O 1
ATOM 696 N N . GLY A 1 88 ? -4.339 2.651 -2.348 1.00 96.88 88 GLY A N 1
ATOM 697 C CA . GLY A 1 88 ? -5.605 2.007 -2.641 1.00 96.88 88 GLY A CA 1
ATOM 698 C C . GLY A 1 88 ? -5.986 0.971 -1.613 1.00 96.88 88 GLY A C 1
ATOM 699 O O . GLY A 1 88 ? -5.225 0.657 -0.705 1.00 96.88 88 GLY A O 1
ATOM 700 N N . GLN A 1 89 ? -7.175 0.410 -1.787 1.00 97.31 89 GLN A N 1
ATOM 701 C CA . GLN A 1 89 ? -7.750 -0.558 -0.863 1.00 97.31 89 GLN A CA 1
ATOM 702 C C . GLN A 1 89 ? -8.366 -1.769 -1.575 1.00 97.31 89 GLN A C 1
ATOM 704 O O . GLN A 1 89 ? -8.622 -1.759 -2.785 1.00 97.31 89 GLN A O 1
ATOM 709 N N . GLY A 1 90 ? -8.633 -2.827 -0.810 1.00 97.69 90 GLY A N 1
ATOM 710 C CA . GLY A 1 90 ? -9.339 -4.026 -1.265 1.00 97.69 90 GLY A CA 1
ATOM 711 C C . GLY A 1 90 ? -8.593 -5.314 -0.938 1.00 97.69 90 GLY A C 1
ATOM 712 O O . GLY A 1 90 ? -7.853 -5.369 0.041 1.00 97.69 90 GLY A O 1
ATOM 713 N N . ALA A 1 91 ? -8.817 -6.358 -1.741 1.00 98.38 91 ALA A N 1
ATOM 714 C CA . ALA A 1 91 ? -8.065 -7.608 -1.662 1.00 98.38 91 ALA A CA 1
ATOM 715 C C . ALA A 1 91 ? -6.612 -7.364 -2.100 1.00 98.38 91 ALA A C 1
ATOM 717 O O . ALA A 1 91 ? -6.366 -6.970 -3.240 1.00 98.38 91 ALA A O 1
ATOM 718 N N . ILE A 1 92 ? -5.657 -7.556 -1.186 1.00 98.44 92 ILE A N 1
ATOM 719 C CA . ILE A 1 92 ? -4.284 -7.055 -1.357 1.00 98.44 92 ILE A CA 1
ATOM 720 C C . ILE A 1 92 ? -3.580 -7.721 -2.544 1.00 98.44 92 ILE A C 1
ATOM 722 O O . ILE A 1 92 ? -3.051 -7.015 -3.401 1.00 98.44 92 ILE A O 1
ATOM 726 N N . ALA A 1 93 ? -3.622 -9.054 -2.635 1.00 98.19 93 ALA A N 1
ATOM 727 C CA . ALA A 1 93 ? -2.966 -9.792 -3.718 1.00 98.19 93 ALA A CA 1
ATOM 728 C C . ALA A 1 93 ? -3.534 -9.454 -5.101 1.00 98.19 93 ALA A C 1
ATOM 730 O O . ALA A 1 93 ? -2.771 -9.210 -6.031 1.00 98.19 93 ALA A O 1
ATOM 731 N N . GLU A 1 94 ? -4.861 -9.391 -5.235 1.00 98.19 94 GLU A N 1
ATOM 732 C CA . GLU A 1 94 ? -5.514 -9.053 -6.504 1.00 98.19 94 GLU A CA 1
ATOM 733 C C . GLU A 1 94 ? -5.148 -7.632 -6.947 1.00 98.19 94 GLU A C 1
ATOM 735 O O . GLU A 1 94 ? -4.724 -7.414 -8.082 1.00 98.19 94 GLU A O 1
ATOM 740 N N . ARG A 1 95 ? -5.263 -6.658 -6.033 1.00 98.00 95 ARG A N 1
ATOM 741 C CA . ARG A 1 95 ? -5.028 -5.244 -6.340 1.00 98.00 95 ARG A CA 1
ATOM 742 C C . ARG A 1 95 ? -3.564 -4.959 -6.660 1.00 98.00 95 ARG A C 1
ATOM 744 O O . ARG A 1 95 ? -3.285 -4.366 -7.696 1.00 98.00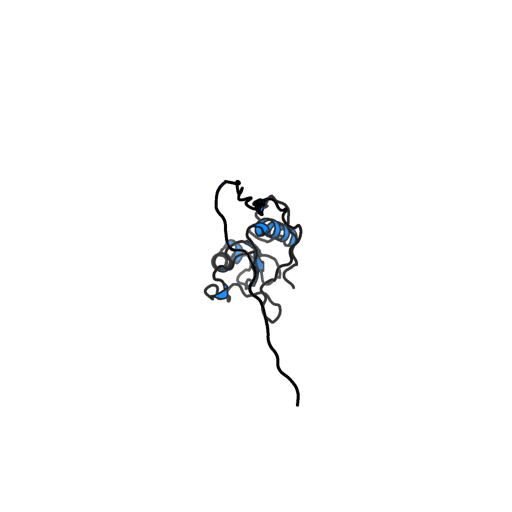 95 ARG A O 1
ATOM 751 N N . LEU A 1 96 ? -2.633 -5.378 -5.801 1.00 97.94 96 LEU A N 1
ATOM 752 C CA . LEU A 1 96 ? -1.203 -5.162 -6.044 1.00 97.94 96 LEU A CA 1
ATOM 753 C C . LEU A 1 96 ? -0.694 -5.988 -7.232 1.00 97.94 96 LEU A C 1
ATOM 755 O O . LEU A 1 96 ? 0.132 -5.499 -8.000 1.00 97.94 96 LEU A O 1
ATOM 759 N N . GLY A 1 97 ? -1.216 -7.203 -7.425 1.00 97.56 97 GLY A N 1
ATOM 760 C CA . GLY A 1 97 ? -0.900 -8.037 -8.581 1.00 97.56 97 GLY A CA 1
ATOM 761 C C . GLY A 1 97 ? -1.295 -7.378 -9.903 1.00 97.56 97 GLY A C 1
ATOM 762 O O . GLY A 1 97 ? -0.480 -7.340 -10.823 1.00 97.56 97 GLY A O 1
ATOM 763 N N . ALA A 1 98 ? -2.493 -6.789 -9.983 1.00 96.94 98 ALA A N 1
ATOM 764 C CA . ALA A 1 98 ? -2.949 -6.061 -11.170 1.00 96.94 98 ALA A CA 1
ATOM 765 C C . ALA A 1 98 ? -2.051 -4.854 -11.505 1.00 96.94 98 ALA A C 1
ATOM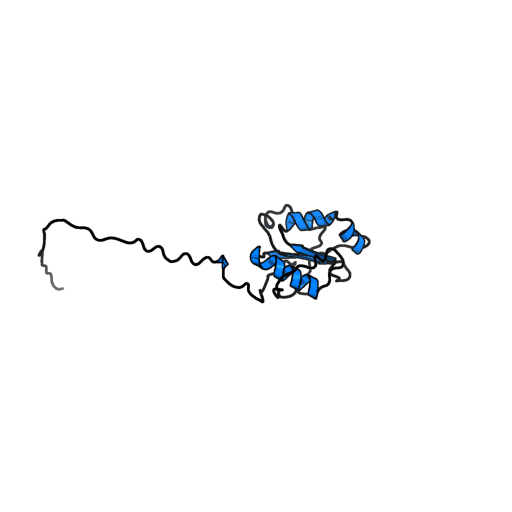 767 O O . ALA A 1 98 ? -1.740 -4.608 -12.672 1.00 96.94 98 ALA A O 1
ATOM 768 N N . HIS A 1 99 ? -1.559 -4.150 -10.481 1.00 96.31 99 HIS A N 1
ATOM 769 C CA . HIS A 1 99 ? -0.695 -2.976 -10.644 1.00 96.31 99 HIS A CA 1
ATOM 770 C C . HIS A 1 99 ? 0.690 -3.289 -11.225 1.00 96.31 99 HIS A C 1
ATOM 772 O O . HIS A 1 99 ? 1.367 -2.385 -11.714 1.00 96.31 99 HIS A O 1
ATOM 778 N N . ARG A 1 100 ? 1.116 -4.561 -11.252 1.00 94.69 100 ARG A N 1
ATOM 779 C CA . ARG A 1 100 ? 2.375 -4.964 -11.908 1.00 94.69 100 ARG A CA 1
ATOM 780 C C . ARG A 1 100 ? 2.389 -4.681 -13.403 1.00 94.69 100 ARG A C 1
ATOM 782 O O . ARG A 1 100 ? 3.458 -4.444 -13.957 1.00 94.69 100 ARG A O 1
ATOM 789 N N . SER A 1 101 ? 1.247 -4.730 -14.069 1.00 93.25 101 SER A N 1
ATOM 790 C CA . SER A 1 101 ? 1.148 -4.474 -15.510 1.00 93.25 101 SER A CA 1
ATOM 791 C C . SER A 1 101 ? 0.382 -3.194 -15.834 1.00 93.25 101 SER A C 1
ATOM 793 O O . SER A 1 101 ? 0.079 -2.947 -16.997 1.00 93.25 101 SER A O 1
ATOM 795 N N . ASP A 1 102 ? 0.070 -2.379 -14.827 1.00 95.00 102 ASP A N 1
ATOM 796 C CA . ASP A 1 102 ? -0.622 -1.110 -15.021 1.00 95.00 102 ASP A CA 1
ATOM 797 C C . ASP A 1 102 ? 0.326 -0.076 -15.653 1.00 95.00 102 ASP A C 1
ATOM 799 O O . ASP A 1 102 ? 1.372 0.271 -15.098 1.00 95.00 102 ASP A O 1
ATOM 803 N N . ALA A 1 103 ? -0.037 0.406 -16.844 1.00 93.38 103 ALA A N 1
ATOM 804 C CA . ALA A 1 103 ? 0.786 1.329 -17.616 1.00 93.38 103 ALA A CA 1
ATOM 805 C C . ALA A 1 103 ? 0.930 2.711 -16.954 1.00 93.38 103 ALA A C 1
ATOM 807 O O . ALA A 1 103 ? 1.993 3.323 -17.076 1.00 93.38 103 ALA A O 1
ATOM 808 N N . GLU A 1 104 ? -0.093 3.193 -16.243 1.00 93.12 104 GLU A N 1
ATOM 809 C CA . GLU A 1 104 ? -0.060 4.479 -15.542 1.00 93.12 104 GLU A CA 1
ATOM 810 C C . GLU A 1 104 ? 0.947 4.409 -14.390 1.00 93.12 104 GLU A C 1
ATOM 812 O O . GLU A 1 104 ? 1.853 5.239 -14.289 1.00 93.12 104 GLU A O 1
ATOM 817 N N . ILE A 1 105 ? 0.868 3.345 -13.587 1.00 93.94 105 ILE A N 1
ATOM 818 C CA . ILE A 1 105 ? 1.781 3.104 -12.464 1.00 93.94 105 ILE A CA 1
ATOM 819 C C . ILE A 1 105 ? 3.209 2.869 -12.961 1.00 93.94 105 ILE A C 1
ATOM 821 O O . ILE A 1 105 ? 4.154 3.477 -12.448 1.00 93.94 105 ILE A O 1
ATOM 825 N N . ARG A 1 106 ? 3.397 2.033 -13.988 1.00 92.69 106 ARG A N 1
ATOM 826 C CA . ARG A 1 106 ? 4.727 1.738 -14.546 1.00 92.69 106 ARG A CA 1
ATOM 827 C C . ARG A 1 106 ? 5.374 2.940 -15.218 1.00 92.69 106 ARG A C 1
ATOM 829 O O . ARG A 1 106 ? 6.591 3.108 -15.100 1.00 92.69 106 ARG A O 1
ATOM 836 N N . GLY A 1 107 ? 4.580 3.800 -15.852 1.00 91.00 107 GLY A N 1
ATOM 837 C CA . GLY A 1 107 ? 5.053 5.046 -16.451 1.00 91.00 107 GLY A CA 1
ATOM 838 C C . GLY A 1 107 ? 5.766 5.960 -15.449 1.00 91.00 107 GLY A C 1
ATOM 839 O O . GLY A 1 107 ? 6.706 6.660 -15.820 1.00 91.00 107 GLY A O 1
ATOM 840 N N . THR A 1 108 ? 5.401 5.898 -14.162 1.00 88.44 108 THR A N 1
ATOM 841 C CA . THR A 1 108 ? 5.996 6.750 -13.115 1.00 88.44 108 THR A CA 1
ATOM 842 C 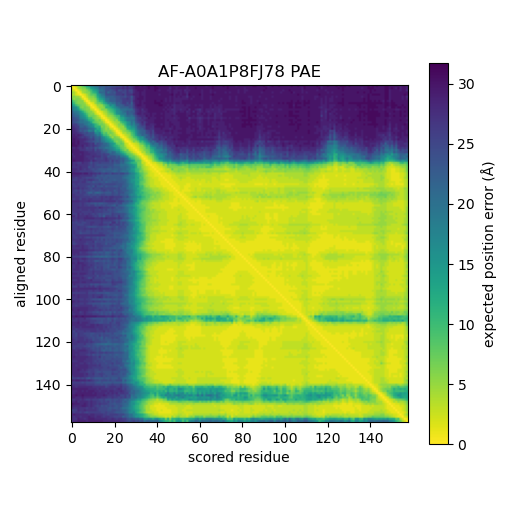C . THR A 1 108 ? 7.429 6.385 -12.717 1.00 88.44 108 THR A C 1
ATOM 844 O O . THR A 1 108 ? 8.111 7.205 -12.099 1.00 88.44 108 THR A O 1
ATOM 847 N N . SER A 1 109 ? 7.900 5.175 -13.045 1.00 82.38 109 SER A N 1
ATOM 848 C CA . SER A 1 109 ? 9.172 4.647 -12.530 1.00 82.38 109 SER A CA 1
ATOM 849 C C . SER A 1 109 ? 10.278 4.530 -13.585 1.00 82.38 109 SER A C 1
ATOM 851 O O . SER A 1 109 ? 11.410 4.219 -13.230 1.00 82.38 109 SER A O 1
ATOM 853 N N . LEU A 1 110 ? 10.007 4.796 -14.874 1.00 83.31 110 LEU A N 1
ATOM 854 C CA . LEU A 1 110 ? 10.996 4.695 -15.970 1.00 83.31 110 LEU A CA 1
ATOM 855 C C . LEU A 1 110 ? 11.858 3.414 -15.886 1.00 83.31 110 LEU A C 1
ATOM 857 O O . LEU A 1 110 ? 13.086 3.482 -15.909 1.00 83.31 110 LEU A O 1
ATOM 861 N N . PHE A 1 111 ? 11.217 2.249 -15.745 1.00 78.75 111 PHE A N 1
ATOM 862 C CA . PHE A 1 111 ? 11.862 0.931 -15.582 1.00 78.75 111 PHE A CA 1
ATOM 863 C C . PHE A 1 111 ? 12.612 0.690 -14.260 1.00 78.75 111 PHE A C 1
ATOM 865 O O . PHE A 1 111 ? 13.285 -0.329 -14.119 1.00 78.75 111 PHE A O 1
ATOM 872 N N . LYS A 1 112 ? 12.493 1.577 -13.269 1.00 91.38 112 LYS A N 1
ATOM 873 C CA . LYS A 1 112 ? 13.012 1.327 -11.919 1.00 91.38 112 LYS A CA 1
ATOM 874 C C . LYS A 1 112 ? 12.037 0.484 -11.089 1.00 91.38 112 LYS A C 1
ATOM 876 O O . LYS A 1 112 ? 10.825 0.549 -11.332 1.00 91.38 112 LYS A O 1
ATOM 881 N N . PRO A 1 113 ? 12.537 -0.247 -10.076 1.00 94.50 113 PRO A N 1
ATOM 882 C CA . PRO A 1 113 ? 11.694 -1.015 -9.171 1.00 94.50 113 PRO A CA 1
ATOM 883 C C . PRO A 1 113 ? 10.631 -0.145 -8.500 1.00 94.50 113 PRO A C 1
ATOM 885 O O . PRO A 1 113 ? 10.881 1.010 -8.138 1.00 94.50 113 PRO A O 1
ATOM 888 N N . LEU A 1 114 ? 9.453 -0.734 -8.332 1.00 96.81 114 LEU A N 1
ATOM 889 C CA . LEU A 1 114 ? 8.395 -0.207 -7.485 1.00 96.81 114 LEU A CA 1
ATOM 890 C C . LEU A 1 114 ? 8.389 -0.987 -6.179 1.00 96.81 114 LEU A C 1
ATOM 892 O O . LEU A 1 114 ? 8.679 -2.182 -6.154 1.00 96.81 114 LEU A O 1
ATOM 896 N N . PHE A 1 115 ? 8.020 -0.313 -5.104 1.00 97.44 115 PHE A N 1
ATOM 897 C CA . PHE A 1 115 ? 7.943 -0.896 -3.778 1.00 97.44 115 PHE A CA 1
ATOM 898 C C . PHE A 1 115 ? 6.518 -0.810 -3.259 1.00 97.44 115 PHE A C 1
ATOM 900 O O . PHE A 1 115 ? 5.796 0.126 -3.590 1.00 97.44 115 PHE A O 1
ATOM 907 N N . ALA A 1 116 ? 6.106 -1.775 -2.450 1.00 97.62 116 ALA A N 1
ATOM 908 C CA . ALA A 1 116 ? 4.779 -1.825 -1.872 1.00 97.62 116 ALA A CA 1
ATOM 909 C C . ALA A 1 116 ? 4.827 -2.156 -0.381 1.00 97.62 116 ALA A C 1
ATOM 911 O O . ALA A 1 116 ? 5.653 -2.940 0.088 1.00 97.62 116 ALA A O 1
ATOM 912 N N . THR A 1 117 ? 3.886 -1.563 0.343 1.00 98.06 117 THR A N 1
ATOM 913 C CA . THR A 1 117 ? 3.539 -1.906 1.722 1.00 98.06 117 THR A CA 1
ATOM 914 C C . THR A 1 117 ? 2.018 -1.932 1.840 1.00 98.06 117 THR A C 1
ATOM 916 O O . THR A 1 117 ? 1.310 -1.307 1.044 1.00 98.06 117 THR A O 1
ATOM 919 N N . TRP A 1 118 ? 1.497 -2.696 2.790 1.00 98.44 118 TRP A N 1
ATOM 920 C CA . TRP A 1 118 ? 0.063 -2.856 3.014 1.00 98.44 118 TRP A CA 1
ATOM 921 C C . TRP A 1 118 ? -0.220 -3.093 4.488 1.00 98.44 118 TRP A C 1
ATOM 923 O O . TRP A 1 118 ? 0.661 -3.514 5.229 1.00 98.44 118 TRP A O 1
ATOM 933 N N . ALA A 1 119 ? -1.457 -2.858 4.905 1.00 98.31 119 ALA A N 1
ATOM 934 C CA . ALA A 1 119 ? -1.922 -3.189 6.243 1.00 98.31 119 ALA A CA 1
ATOM 935 C C . ALA A 1 119 ? -3.326 -3.813 6.169 1.00 98.31 119 ALA A C 1
ATOM 937 O O . ALA A 1 119 ? -4.177 -3.297 5.429 1.00 98.31 119 ALA A O 1
ATOM 938 N N . PRO A 1 120 ? -3.603 -4.908 6.907 1.00 98.12 120 PRO A N 1
ATOM 939 C CA . PRO A 1 120 ? -4.958 -5.431 7.043 1.00 98.12 120 PRO A CA 1
ATOM 940 C C . PRO A 1 120 ? -5.862 -4.364 7.664 1.00 98.12 120 PRO A C 1
ATOM 942 O O . PRO A 1 120 ? -5.505 -3.756 8.671 1.00 98.12 120 PRO A O 1
ATOM 945 N N . LEU A 1 121 ? -7.040 -4.136 7.080 1.00 97.44 121 LEU A N 1
ATOM 946 C CA . LEU A 1 121 ? -7.962 -3.117 7.584 1.00 97.44 121 LEU A CA 1
ATOM 947 C C . LEU A 1 121 ? -9.424 -3.509 7.309 1.00 97.44 121 LEU A C 1
ATOM 949 O O . LEU A 1 121 ? -9.741 -3.880 6.171 1.00 97.44 121 LEU A O 1
ATOM 953 N N . PRO A 1 122 ? -10.342 -3.426 8.292 1.00 96.38 122 PRO A N 1
ATOM 954 C CA . PRO A 1 122 ? -11.769 -3.673 8.079 1.00 96.38 122 PRO A CA 1
ATOM 955 C C . PRO A 1 122 ? -12.377 -2.717 7.053 1.00 96.38 122 PRO A C 1
ATOM 957 O O . PRO A 1 122 ? -12.016 -1.545 7.012 1.00 96.38 122 PRO A O 1
ATOM 960 N N . LYS A 1 123 ? -13.346 -3.198 6.260 1.00 95.38 123 LYS A N 1
ATOM 961 C CA . LYS A 1 123 ? -13.985 -2.414 5.186 1.00 95.38 123 LYS A CA 1
ATOM 962 C C . LYS A 1 123 ? -14.502 -1.052 5.663 1.00 95.38 123 LYS A C 1
ATOM 964 O O . LYS A 1 123 ? -14.290 -0.072 4.965 1.00 95.38 123 LYS A O 1
ATOM 969 N N . ALA A 1 124 ? -15.106 -1.001 6.850 1.00 94.12 124 ALA A N 1
ATOM 970 C CA . ALA A 1 124 ? -15.691 0.213 7.421 1.00 94.12 124 ALA A CA 1
ATOM 971 C C . ALA A 1 124 ? -14.689 1.362 7.643 1.00 94.12 124 ALA A C 1
ATOM 973 O O . ALA A 1 124 ? -15.107 2.506 7.738 1.00 94.12 124 ALA A O 1
ATOM 974 N N . LEU A 1 125 ? -13.383 1.077 7.725 1.00 95.31 125 LEU A N 1
ATOM 975 C CA . LEU A 1 125 ? -12.355 2.092 7.989 1.00 95.31 125 LEU A CA 1
ATOM 976 C C . LEU A 1 125 ? -11.598 2.527 6.730 1.00 95.31 125 LEU A C 1
ATOM 978 O O . LEU A 1 125 ? -10.880 3.521 6.757 1.00 95.31 125 LEU A O 1
ATOM 982 N N . ARG A 1 126 ? -11.695 1.772 5.632 1.00 95.38 126 ARG A N 1
ATOM 983 C CA . ARG A 1 126 ? -10.768 1.930 4.503 1.00 95.38 126 ARG A CA 1
ATOM 984 C C . ARG A 1 126 ? -10.945 3.243 3.758 1.00 95.38 126 ARG A C 1
ATOM 986 O O . ARG A 1 126 ? -9.932 3.810 3.374 1.00 95.38 126 ARG A O 1
ATOM 993 N N . ASP A 1 127 ? -12.177 3.717 3.588 1.00 94.69 127 ASP A N 1
ATOM 994 C CA . ASP A 1 127 ? -12.449 4.955 2.847 1.00 94.69 127 ASP A CA 1
ATOM 995 C C . ASP A 1 127 ? -11.826 6.163 3.561 1.00 94.69 127 ASP A C 1
ATOM 997 O O . ASP A 1 127 ? -11.059 6.913 2.959 1.00 94.69 127 ASP A O 1
ATOM 1001 N N . GLY A 1 128 ? -12.057 6.291 4.873 1.00 95.12 128 GLY A N 1
ATOM 1002 C CA . GLY A 1 128 ? -11.473 7.367 5.677 1.00 95.12 128 GLY A CA 1
ATOM 1003 C C . GLY A 1 128 ? -9.945 7.287 5.770 1.00 95.12 128 GLY A C 1
ATOM 1004 O O . GLY A 1 128 ? -9.268 8.315 5.711 1.00 95.12 128 GLY A O 1
ATOM 1005 N N . VAL A 1 129 ? -9.376 6.079 5.863 1.00 96.69 129 VAL A N 1
ATOM 1006 C CA . VAL A 1 129 ? -7.914 5.888 5.869 1.00 96.69 129 VAL A CA 1
ATOM 1007 C C . VAL A 1 129 ? -7.295 6.189 4.499 1.00 96.69 129 VAL A C 1
ATOM 1009 O O . VAL A 1 129 ? -6.270 6.864 4.430 1.00 96.69 129 VAL A O 1
ATOM 1012 N N . GLU A 1 130 ? -7.902 5.730 3.400 1.00 95.88 130 GLU A N 1
ATOM 1013 C CA . GLU A 1 130 ? -7.453 6.041 2.035 1.00 95.88 130 GLU A CA 1
ATOM 1014 C C . GLU A 1 130 ? -7.459 7.555 1.813 1.00 95.88 130 GLU A C 1
ATOM 1016 O O . GLU A 1 130 ? -6.452 8.106 1.377 1.00 95.88 130 GLU A O 1
ATOM 1021 N N . GLN A 1 131 ? -8.531 8.244 2.207 1.00 94.88 131 GLN A N 1
ATOM 1022 C CA . GLN A 1 131 ? -8.648 9.697 2.090 1.00 94.88 131 GLN A CA 1
ATOM 1023 C C . GLN A 1 131 ? -7.566 10.447 2.887 1.00 94.88 131 GLN A C 1
ATOM 1025 O O . GLN A 1 131 ? -6.943 11.383 2.366 1.00 94.88 131 GLN A O 1
ATOM 1030 N N . TYR A 1 132 ? -7.305 10.033 4.133 1.00 95.69 132 TYR A N 1
ATOM 1031 C CA . TYR A 1 132 ? -6.223 10.593 4.946 1.00 95.69 132 TYR A CA 1
ATOM 1032 C C . TYR A 1 132 ? -4.867 10.439 4.245 1.00 95.69 132 TYR A C 1
ATOM 1034 O O . TYR A 1 132 ? -4.121 11.411 4.090 1.00 95.69 132 TYR A O 1
ATOM 1042 N N . LEU A 1 133 ? -4.562 9.227 3.775 1.00 96.00 133 LEU A N 1
ATOM 1043 C CA . LEU A 1 133 ? -3.295 8.908 3.125 1.00 96.00 133 LEU A CA 1
ATOM 1044 C C . LEU A 1 133 ? -3.140 9.621 1.772 1.00 96.00 133 LEU A C 1
ATOM 1046 O O . LEU A 1 133 ? -2.058 10.133 1.482 1.00 96.00 133 LEU A O 1
ATOM 1050 N N . GLU A 1 134 ? -4.198 9.720 0.962 1.00 95.44 134 GLU A N 1
ATOM 1051 C CA . GLU A 1 134 ? -4.194 10.473 -0.301 1.00 95.44 134 GLU A CA 1
ATOM 1052 C C . GLU A 1 134 ? -3.893 11.955 -0.061 1.00 95.44 134 GLU A C 1
ATOM 1054 O O . GLU A 1 134 ? -3.053 12.540 -0.751 1.00 95.44 134 GLU A O 1
ATOM 1059 N N . THR A 1 135 ? -4.507 12.546 0.966 1.00 94.00 135 THR A N 1
ATOM 1060 C CA . THR A 1 135 ? -4.267 13.943 1.356 1.00 94.00 135 THR A CA 1
ATOM 1061 C C . THR A 1 135 ? -2.832 14.152 1.842 1.00 94.00 135 THR A C 1
ATOM 1063 O O . THR A 1 135 ? -2.179 15.136 1.475 1.00 94.00 135 THR A O 1
ATOM 1066 N N . ARG A 1 136 ? -2.326 13.218 2.655 1.00 94.81 136 ARG A N 1
ATOM 1067 C CA . ARG A 1 136 ? -1.000 13.290 3.276 1.00 94.81 136 ARG A CA 1
ATOM 1068 C C . ARG A 1 136 ? 0.136 13.083 2.276 1.00 94.81 136 ARG A C 1
ATOM 1070 O O . ARG A 1 136 ? 1.078 13.872 2.260 1.00 94.81 136 ARG A O 1
ATOM 1077 N N . PHE A 1 137 ? 0.054 12.042 1.450 1.00 95.31 137 PHE A N 1
ATOM 1078 C CA . PHE A 1 137 ? 1.154 11.608 0.584 1.00 95.31 137 PHE A CA 1
ATOM 1079 C C . PHE A 1 137 ? 1.032 12.072 -0.867 1.00 95.31 137 PHE A C 1
ATOM 1081 O O . PHE A 1 137 ? 2.033 12.025 -1.583 1.00 95.31 137 PHE A O 1
ATOM 1088 N N . LYS A 1 138 ? -0.148 12.551 -1.290 1.00 95.12 138 LYS A N 1
ATOM 1089 C CA . LYS A 1 138 ? -0.409 13.107 -2.630 1.00 95.12 138 LYS A CA 1
ATOM 1090 C C . LYS A 1 138 ? 0.123 12.186 -3.738 1.00 95.12 138 LYS A C 1
ATOM 1092 O O . LYS A 1 138 ? 1.098 12.545 -4.411 1.00 95.12 138 LYS A O 1
ATOM 1097 N N . PRO A 1 139 ? -0.461 10.981 -3.891 1.00 95.88 139 PRO A N 1
ATOM 1098 C CA . PRO A 1 139 ? 0.046 9.991 -4.829 1.00 95.88 139 PRO A CA 1
ATOM 1099 C C . PRO A 1 139 ? 0.101 10.558 -6.247 1.00 95.88 139 PRO A C 1
ATOM 1101 O O . PRO A 1 139 ? -0.750 11.352 -6.646 1.00 95.88 139 PRO A O 1
ATOM 1104 N N . ILE A 1 140 ? 1.106 10.132 -7.015 1.00 95.50 140 ILE A N 1
ATOM 1105 C CA . ILE A 1 140 ? 1.288 10.577 -8.406 1.00 95.50 140 ILE A CA 1
ATOM 1106 C C . ILE A 1 140 ? 0.067 10.215 -9.268 1.00 95.50 140 ILE A C 1
ATOM 1108 O O . ILE A 1 140 ? -0.261 10.958 -10.188 1.00 95.50 140 ILE A O 1
ATOM 1112 N N . THR A 1 141 ? -0.598 9.094 -8.968 1.00 93.31 141 THR A N 1
ATOM 1113 C CA . THR A 1 141 ? -1.686 8.529 -9.779 1.00 93.31 141 THR A CA 1
ATOM 1114 C C . THR A 1 141 ? -2.908 8.144 -8.945 1.00 93.31 141 THR A C 1
ATOM 1116 O O . THR A 1 141 ? -2.812 7.757 -7.773 1.00 93.31 141 THR A O 1
ATOM 1119 N N . GLY A 1 142 ? -4.076 8.207 -9.588 1.00 82.44 142 GLY A N 1
ATOM 1120 C CA . GLY A 1 142 ? -5.319 7.606 -9.106 1.00 82.44 142 GLY A CA 1
ATOM 1121 C C . GLY A 1 142 ? -5.975 8.237 -7.874 1.00 82.44 142 GLY A C 1
ATOM 1122 O O . GLY A 1 142 ? -6.841 7.583 -7.300 1.00 82.44 142 GLY A O 1
ATOM 1123 N N . ALA A 1 143 ? -5.596 9.446 -7.449 1.00 77.69 143 ALA A N 1
ATOM 1124 C CA . ALA A 1 143 ? -6.274 10.125 -6.339 1.00 77.69 143 ALA A CA 1
ATOM 1125 C C . ALA A 1 143 ? -7.789 10.189 -6.602 1.00 77.69 143 ALA A C 1
ATOM 1127 O O . ALA A 1 143 ? -8.212 10.715 -7.636 1.00 77.69 143 ALA A O 1
ATOM 1128 N N . ARG A 1 144 ? -8.600 9.615 -5.707 1.00 72.75 144 ARG A N 1
ATOM 1129 C CA . ARG A 1 144 ? -10.043 9.451 -5.951 1.00 72.75 144 ARG A CA 1
ATOM 1130 C C . ARG A 1 144 ? -10.889 10.620 -5.479 1.00 72.75 144 ARG A C 1
ATOM 1132 O O . ARG A 1 144 ? -12.060 10.667 -5.837 1.00 72.75 144 ARG A O 1
ATOM 1139 N N . GLY A 1 145 ? -10.310 11.565 -4.737 1.00 67.50 145 GLY A N 1
ATOM 1140 C CA . GLY A 1 145 ? -11.061 12.710 -4.217 1.00 67.50 145 GLY A CA 1
ATOM 1141 C C . GLY A 1 145 ? -12.262 12.239 -3.399 1.00 67.50 145 GLY A C 1
ATOM 1142 O O . GLY A 1 145 ? -13.380 12.679 -3.643 1.00 67.50 145 GLY A O 1
ATOM 1143 N N . LEU A 1 146 ? -12.032 11.272 -2.506 1.00 72.31 146 LEU A N 1
ATOM 1144 C CA . LEU A 1 146 ? -13.091 10.652 -1.716 1.00 72.31 146 LEU A CA 1
ATOM 1145 C C . LEU A 1 146 ? -13.787 11.699 -0.833 1.00 72.31 146 LEU A C 1
ATOM 1147 O O . LEU A 1 146 ? -13.126 12.498 -0.162 1.00 72.31 146 LEU A O 1
ATOM 1151 N N . GLU A 1 147 ? -15.119 11.668 -0.833 1.00 69.00 147 GLU A N 1
ATOM 1152 C CA . GLU A 1 147 ? -15.961 12.413 0.103 1.00 69.00 147 GLU A CA 1
ATOM 1153 C C . GLU A 1 147 ? -16.156 11.571 1.371 1.00 69.00 147 GLU A C 1
ATOM 1155 O O . GLU A 1 147 ? -16.545 10.405 1.296 1.00 69.00 147 GLU A O 1
ATOM 1160 N N . GLY A 1 148 ? -15.859 12.146 2.536 1.00 76.50 148 GLY A N 1
ATOM 1161 C CA . GLY A 1 148 ? -15.931 11.457 3.824 1.00 76.50 148 GLY A CA 1
ATOM 1162 C C . G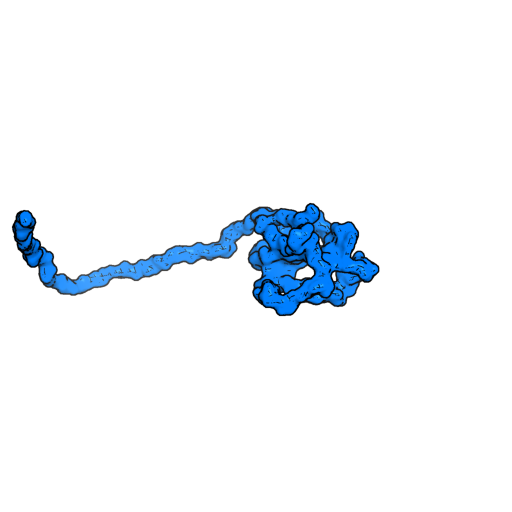LY A 1 148 ? -15.075 12.123 4.898 1.00 76.50 148 GLY A C 1
ATOM 1163 O O . GLY A 1 148 ? -14.350 13.083 4.615 1.00 76.50 148 GLY A O 1
ATOM 1164 N N . ASP A 1 149 ? -15.180 11.610 6.123 1.00 88.31 149 ASP A N 1
ATOM 1165 C CA . ASP A 1 149 ? -14.307 11.994 7.229 1.00 88.31 149 ASP A CA 1
ATOM 1166 C C . ASP A 1 149 ? -13.020 11.163 7.184 1.00 88.31 149 ASP A C 1
ATOM 1168 O O . ASP A 1 149 ? -13.039 9.928 7.220 1.00 88.31 149 ASP A O 1
ATOM 1172 N N . ALA A 1 150 ? -11.885 11.857 7.122 1.00 93.50 150 ALA A N 1
ATOM 1173 C CA . ALA A 1 150 ? -10.577 11.226 7.107 1.00 93.50 150 ALA A CA 1
ATOM 1174 C C . ALA A 1 150 ? -10.286 10.553 8.459 1.00 93.50 150 ALA A C 1
ATOM 1176 O O . ALA A 1 150 ? -10.445 11.161 9.518 1.00 93.50 150 ALA A O 1
ATOM 1177 N N . ILE A 1 151 ? -9.791 9.316 8.412 1.00 96.19 151 ILE A N 1
ATOM 1178 C CA . ILE A 1 151 ? -9.366 8.553 9.589 1.00 96.19 151 ILE A CA 1
ATOM 1179 C C . ILE A 1 151 ? -7.843 8.529 9.605 1.00 96.19 151 ILE A C 1
ATOM 1181 O O . ILE A 1 151 ? -7.204 8.004 8.693 1.00 96.19 151 ILE A O 1
ATOM 1185 N N . VAL A 1 152 ? -7.259 9.108 10.649 1.00 96.88 152 VAL A N 1
ATOM 1186 C CA . VAL A 1 152 ? -5.808 9.212 10.812 1.00 96.88 152 VAL A CA 1
ATOM 1187 C C . VAL A 1 152 ? -5.205 7.829 11.054 1.00 96.88 152 VAL A C 1
ATOM 1189 O O . VAL A 1 152 ? -5.756 7.027 11.805 1.00 96.88 152 VAL A O 1
ATOM 1192 N N . VAL A 1 153 ? -4.051 7.558 10.444 1.00 97.00 153 VAL A N 1
ATOM 1193 C CA . VAL A 1 153 ? -3.250 6.356 10.719 1.00 97.00 153 VAL A CA 1
ATOM 1194 C C . VAL A 1 153 ? -1.785 6.709 10.901 1.00 97.00 153 VAL A C 1
ATOM 1196 O O . VAL A 1 153 ? -1.312 7.717 10.374 1.00 97.00 153 VAL A O 1
ATOM 1199 N N . ASN A 1 154 ? -1.044 5.861 11.612 1.00 96.50 154 ASN A N 1
ATOM 1200 C CA . ASN A 1 154 ? 0.410 5.967 11.648 1.00 96.50 154 ASN A CA 1
ATOM 1201 C C . ASN A 1 154 ? 1.004 5.752 10.251 1.00 96.50 154 ASN A C 1
ATOM 1203 O O . ASN A 1 154 ? 0.566 4.871 9.509 1.00 96.50 154 ASN A O 1
ATOM 1207 N N . ASP A 1 155 ? 2.050 6.507 9.928 1.00 93.44 155 ASP A N 1
ATOM 1208 C CA . ASP A 1 155 ? 2.752 6.354 8.657 1.00 93.44 155 ASP A CA 1
ATOM 1209 C C . ASP A 1 155 ? 3.402 4.966 8.537 1.00 93.44 155 ASP A C 1
ATOM 1211 O O . ASP A 1 155 ? 3.853 4.401 9.548 1.00 93.44 155 ASP A O 1
ATOM 1215 N N . PRO A 1 156 ? 3.504 4.415 7.312 1.00 86.06 156 PRO A N 1
ATOM 1216 C CA . PRO A 1 156 ? 4.453 3.345 7.055 1.00 86.06 156 PRO A CA 1
ATOM 1217 C C . PRO A 1 156 ? 5.844 3.894 7.369 1.00 86.06 156 PRO A C 1
ATOM 1219 O O . PRO A 1 156 ? 6.254 4.915 6.814 1.00 86.06 156 PRO A O 1
ATOM 1222 N N . ARG A 1 157 ? 6.533 3.270 8.330 1.00 75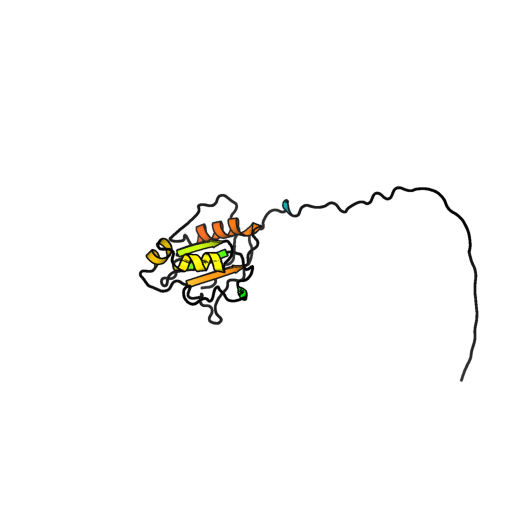.12 157 ARG A N 1
ATOM 1223 C CA . ARG A 1 157 ? 7.833 3.752 8.808 1.00 75.12 157 ARG A CA 1
ATOM 1224 C C . ARG A 1 157 ? 8.812 3.845 7.626 1.00 75.12 157 ARG A C 1
ATOM 1226 O O . ARG A 1 157 ? 8.818 2.968 6.761 1.00 75.12 157 ARG A O 1
ATOM 1233 N N . ILE A 1 158 ? 9.581 4.933 7.615 1.00 56.53 158 ILE A N 1
ATOM 1234 C CA . ILE A 1 158 ? 10.700 5.239 6.709 1.00 56.53 158 ILE A CA 1
ATOM 1235 C C . ILE A 1 158 ? 11.994 5.206 7.511 1.00 56.53 158 ILE A C 1
ATOM 1237 O O . ILE A 1 158 ? 11.936 5.610 8.698 1.00 56.53 158 ILE A O 1
#

Nearest PDB structures (foldseek):
  4iwx-assembly1_A  TM=4.807E-01  e=4.777E+00  Escherichia coli K-12
  6dxu-assembly1_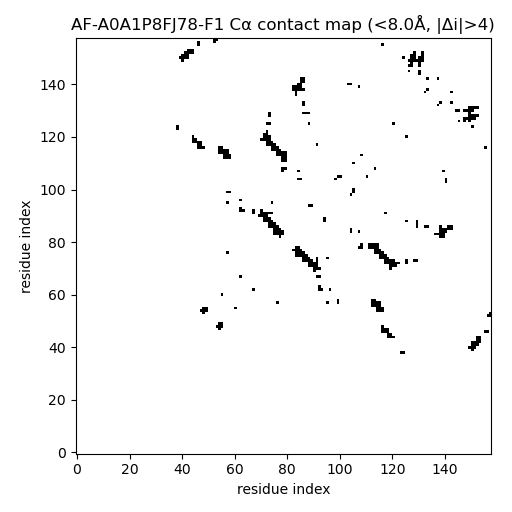D  TM=3.385E-01  e=2.391E+00  Parabacteroides merdae ATCC 43184
  7ufr-assembly1_D  TM=3.813E-01  e=3.955E+00  Bifidobacterium longum